Protein AF-A0AAJ0N5R3-F1 (afdb_monomer_lite)

pLDDT: mean 85.03, std 11.63, range [44.56, 95.94]

Radius of gyration: 15.21 Å; chains: 1; bounding box: 42×26×41 Å

Structure (mmCIF, N/CA/C/O backbone):
data_AF-A0AAJ0N5R3-F1
#
_entry.id   AF-A0AAJ0N5R3-F1
#
loop_
_atom_site.group_PDB
_atom_site.id
_atom_site.type_symbol
_atom_site.label_atom_id
_atom_site.label_alt_id
_atom_site.label_comp_id
_atom_site.label_asym_id
_atom_site.label_entity_id
_atom_site.label_seq_id
_atom_site.pdbx_PDB_ins_code
_atom_site.Cartn_x
_atom_site.Cartn_y
_atom_site.Cartn_z
_atom_site.occupancy
_atom_site.B_iso_or_equiv
_atom_site.auth_seq_id
_atom_site.auth_comp_id
_atom_site.auth_asym_id
_atom_site.auth_atom_id
_atom_site.pdbx_PDB_model_num
ATOM 1 N N . MET A 1 1 ? -2.144 5.876 -12.704 1.00 79.00 1 MET A N 1
ATOM 2 C CA . MET A 1 1 ? -1.038 6.068 -11.739 1.00 79.00 1 MET A CA 1
ATOM 3 C C . MET A 1 1 ? 0.286 6.213 -12.487 1.00 79.00 1 MET A C 1
ATOM 5 O O . MET A 1 1 ? 0.454 5.555 -13.507 1.00 79.00 1 MET A O 1
ATOM 9 N N . VAL A 1 2 ? 1.218 7.039 -11.994 1.00 89.69 2 VAL A N 1
ATOM 10 C CA . VAL A 1 2 ? 2.544 7.254 -12.620 1.00 89.69 2 VAL A CA 1
ATOM 11 C C . VAL A 1 2 ? 3.339 5.943 -12.750 1.00 89.69 2 VAL A C 1
ATOM 13 O O . VAL A 1 2 ? 3.956 5.701 -13.782 1.00 89.69 2 VAL A O 1
ATOM 16 N N . ALA A 1 3 ? 3.237 5.041 -11.765 1.00 90.94 3 ALA A N 1
ATOM 17 C CA . ALA A 1 3 ? 3.858 3.714 -11.814 1.00 90.94 3 ALA A CA 1
ATOM 18 C C . ALA A 1 3 ? 3.437 2.887 -13.045 1.00 90.94 3 ALA A C 1
ATOM 20 O O . ALA A 1 3 ? 4.287 2.316 -13.724 1.00 90.94 3 ALA A O 1
ATOM 21 N N . GLN A 1 4 ? 2.141 2.887 -13.387 1.00 91.94 4 GLN A N 1
ATOM 22 C CA . GLN A 1 4 ? 1.619 2.173 -14.559 1.00 91.94 4 GLN A CA 1
ATOM 23 C C . GLN A 1 4 ? 2.225 2.698 -15.862 1.00 91.94 4 GLN A C 1
ATOM 25 O O . GLN A 1 4 ? 2.555 1.910 -16.746 1.00 91.94 4 GLN A O 1
ATOM 30 N N . GLN A 1 5 ? 2.377 4.018 -15.979 1.00 94.12 5 GLN A N 1
ATOM 31 C CA . GLN A 1 5 ? 2.985 4.636 -17.151 1.00 94.12 5 GLN A CA 1
ATOM 32 C C . GLN A 1 5 ? 4.460 4.235 -17.275 1.00 94.12 5 GLN A C 1
ATOM 34 O O . GLN A 1 5 ? 4.880 3.771 -18.331 1.00 94.12 5 GLN A O 1
ATOM 39 N N . SER A 1 6 ? 5.226 4.332 -16.184 1.00 91.06 6 SER A N 1
ATOM 40 C CA . SER A 1 6 ? 6.630 3.909 -16.167 1.00 91.06 6 SER A CA 1
ATOM 41 C C . SER A 1 6 ? 6.802 2.430 -16.512 1.00 91.06 6 SER A C 1
ATOM 43 O O . SER A 1 6 ? 7.722 2.091 -17.250 1.00 91.06 6 SER A O 1
ATOM 45 N N . PHE A 1 7 ? 5.900 1.553 -16.057 1.00 92.44 7 PHE A N 1
ATOM 46 C CA . PHE A 1 7 ? 5.921 0.139 -16.436 1.00 92.44 7 PHE A CA 1
ATOM 47 C C . PHE A 1 7 ? 5.704 -0.067 -17.942 1.00 92.44 7 PHE A C 1
ATOM 49 O O . PHE A 1 7 ? 6.485 -0.769 -18.580 1.00 92.44 7 PHE A O 1
ATOM 56 N N . THR A 1 8 ? 4.686 0.577 -18.523 1.00 93.50 8 THR A N 1
ATOM 57 C CA . THR A 1 8 ? 4.393 0.497 -19.966 1.00 93.50 8 THR A CA 1
ATOM 58 C C . THR A 1 8 ? 5.547 1.028 -20.819 1.00 93.50 8 THR A C 1
ATOM 60 O O . THR A 1 8 ? 5.802 0.516 -21.904 1.00 93.50 8 THR 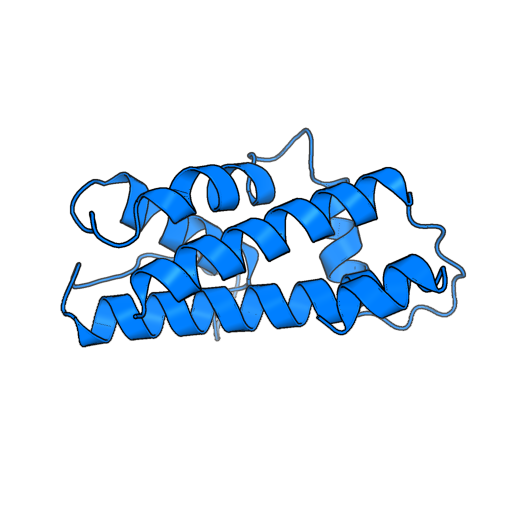A O 1
ATOM 63 N N . GLU A 1 9 ? 6.277 2.023 -20.316 1.00 93.56 9 GLU A N 1
ATOM 64 C CA . GLU A 1 9 ? 7.449 2.609 -20.974 1.00 93.56 9 GLU A CA 1
ATOM 65 C C . GLU A 1 9 ? 8.748 1.812 -20.716 1.00 93.56 9 GLU A C 1
ATOM 67 O O . GLU A 1 9 ? 9.831 2.251 -21.097 1.00 93.56 9 GLU A O 1
ATOM 72 N N . GLY A 1 10 ? 8.662 0.639 -20.072 1.00 89.31 10 GLY A N 1
ATOM 73 C CA . GLY A 1 10 ? 9.800 -0.244 -19.791 1.00 89.31 10 GLY A CA 1
ATOM 74 C C . GLY A 1 10 ? 10.709 0.231 -18.651 1.00 89.31 10 GLY A C 1
ATOM 75 O O . GLY A 1 10 ? 11.731 -0.394 -18.372 1.00 89.31 10 GLY A O 1
ATOM 76 N N . ARG A 1 11 ? 10.339 1.309 -17.949 1.00 90.06 11 ARG A N 1
ATOM 77 C CA . ARG A 1 11 ? 11.070 1.863 -16.802 1.00 90.06 11 ARG A CA 1
ATOM 78 C C . ARG A 1 11 ? 10.652 1.162 -15.510 1.00 90.06 11 ARG A C 1
ATOM 80 O O . ARG A 1 11 ? 9.941 1.711 -14.668 1.00 90.06 11 ARG A O 1
ATOM 87 N N . THR A 1 12 ? 11.087 -0.086 -15.357 1.00 90.06 12 THR A N 1
ATOM 88 C CA . THR A 1 12 ? 10.726 -0.956 -14.222 1.00 90.06 12 THR A CA 1
ATOM 89 C C . THR A 1 12 ? 11.209 -0.422 -12.872 1.00 90.06 12 THR A C 1
ATOM 91 O O . THR A 1 12 ? 10.462 -0.483 -11.898 1.00 90.06 12 THR A O 1
ATOM 94 N N . ARG A 1 13 ? 12.406 0.174 -12.812 1.00 89.12 13 ARG A N 1
ATOM 95 C CA . ARG A 1 13 ? 12.927 0.826 -11.597 1.00 89.12 13 ARG A CA 1
ATOM 96 C C . ARG A 1 13 ? 12.048 1.993 -11.153 1.00 89.12 13 ARG A C 1
ATOM 98 O O . ARG A 1 13 ? 11.635 2.039 -9.997 1.00 89.12 13 ARG A O 1
ATOM 105 N N . ASP A 1 14 ? 11.712 2.891 -12.078 1.00 90.06 14 ASP A N 1
ATOM 106 C CA . ASP A 1 14 ? 10.828 4.024 -11.793 1.00 90.06 14 ASP A CA 1
ATOM 107 C C . ASP A 1 14 ? 9.454 3.535 -11.341 1.00 90.06 14 ASP A C 1
ATOM 109 O O . ASP A 1 14 ? 8.904 4.057 -10.374 1.00 90.06 14 ASP A O 1
ATOM 113 N N . CYS A 1 15 ? 8.916 2.503 -12.004 1.00 92.31 15 CYS A N 1
ATOM 114 C CA . CYS A 1 15 ? 7.678 1.856 -11.581 1.00 92.31 15 CYS A CA 1
ATOM 115 C C . CYS A 1 15 ? 7.760 1.419 -10.111 1.00 92.31 15 CYS A C 1
ATOM 117 O O . CYS A 1 15 ? 6.918 1.833 -9.321 1.00 92.31 15 CYS A O 1
ATOM 119 N N . LEU A 1 16 ? 8.801 0.677 -9.716 1.00 91.00 16 LEU A N 1
ATOM 120 C CA . LEU A 1 16 ? 9.006 0.237 -8.330 1.00 91.00 16 LEU A CA 1
ATOM 121 C C . LEU A 1 16 ? 9.128 1.412 -7.348 1.00 91.00 16 LEU A C 1
ATOM 123 O O . LEU A 1 16 ? 8.519 1.385 -6.279 1.00 91.00 16 LEU A O 1
ATOM 127 N N . SER A 1 17 ? 9.855 2.466 -7.723 1.00 90.94 17 SER A N 1
ATOM 128 C CA . SER A 1 17 ? 9.958 3.705 -6.941 1.00 90.94 17 SER A CA 1
ATOM 129 C C . SER A 1 17 ? 8.591 4.351 -6.698 1.00 90.94 17 SER A C 1
ATOM 131 O O . SER A 1 17 ? 8.259 4.723 -5.571 1.00 90.94 17 SER A O 1
ATOM 133 N N . TYR A 1 18 ? 7.775 4.476 -7.748 1.00 93.50 18 TYR A N 1
ATOM 134 C CA . TYR A 1 18 ? 6.434 5.045 -7.644 1.00 93.50 18 TYR A CA 1
ATOM 135 C C . TYR A 1 18 ? 5.473 4.132 -6.878 1.00 93.50 18 TYR A C 1
ATOM 137 O O . TYR A 1 18 ? 4.675 4.641 -6.096 1.00 93.50 18 TYR A O 1
ATOM 145 N N . LEU A 1 19 ? 5.578 2.810 -7.041 1.00 93.06 19 LEU A N 1
ATOM 146 C CA . LEU A 1 19 ? 4.790 1.836 -6.284 1.00 93.06 19 LEU A CA 1
ATOM 147 C C . LEU A 1 19 ? 5.074 1.909 -4.792 1.00 93.06 19 LEU A C 1
ATOM 149 O O . LEU A 1 19 ? 4.139 1.889 -3.999 1.00 93.06 19 LEU A O 1
ATOM 153 N N . ARG A 1 20 ? 6.346 2.036 -4.396 1.00 92.88 20 ARG A N 1
ATOM 154 C CA . ARG A 1 20 ? 6.694 2.163 -2.979 1.00 92.88 20 ARG A CA 1
ATOM 155 C C . ARG A 1 20 ? 6.031 3.389 -2.361 1.00 92.88 20 ARG A C 1
ATOM 157 O O . ARG A 1 20 ? 5.440 3.274 -1.294 1.00 92.88 20 ARG A O 1
ATOM 164 N N . LYS A 1 21 ? 6.131 4.537 -3.036 1.00 93.19 21 LYS A N 1
ATOM 165 C CA . LYS A 1 21 ? 5.546 5.799 -2.563 1.00 93.19 21 LYS A CA 1
ATOM 166 C C . LYS A 1 21 ? 4.026 5.702 -2.460 1.00 93.19 21 LYS A C 1
ATOM 168 O O . LYS A 1 21 ? 3.477 6.069 -1.432 1.00 93.19 21 LYS A O 1
ATOM 173 N N . ALA A 1 22 ? 3.372 5.156 -3.487 1.00 94.31 22 ALA A N 1
ATOM 174 C CA . ALA A 1 22 ? 1.926 4.943 -3.475 1.00 94.31 22 ALA A CA 1
ATOM 175 C C . ALA A 1 22 ? 1.501 4.055 -2.297 1.00 94.31 22 ALA A C 1
ATOM 177 O O . ALA A 1 22 ? 0.641 4.445 -1.515 1.00 94.31 22 ALA A O 1
ATOM 178 N N . PHE A 1 23 ? 2.187 2.928 -2.096 1.00 94.81 23 PHE A N 1
ATOM 179 C CA . PHE A 1 23 ? 1.881 2.019 -0.998 1.00 94.81 23 PHE A CA 1
ATOM 180 C C . PHE A 1 23 ? 2.100 2.667 0.378 1.00 94.81 23 PHE A C 1
ATOM 182 O O . PHE A 1 23 ? 1.275 2.525 1.277 1.00 94.81 23 PHE A O 1
ATOM 189 N N . GLU A 1 24 ? 3.181 3.427 0.557 1.00 94.88 24 GLU A N 1
ATOM 190 C CA . GLU A 1 24 ? 3.426 4.187 1.787 1.00 94.88 24 GLU A CA 1
ATOM 191 C C . GLU A 1 24 ? 2.320 5.218 2.063 1.00 94.88 24 GLU A C 1
ATOM 193 O O . GLU A 1 24 ? 1.805 5.294 3.184 1.00 94.88 24 GLU A O 1
ATOM 198 N N . ASP A 1 25 ? 1.905 5.969 1.044 1.00 95.38 25 ASP A N 1
ATOM 199 C CA . ASP A 1 25 ? 0.822 6.944 1.150 1.00 95.38 25 ASP A CA 1
ATOM 200 C C . ASP A 1 25 ? -0.520 6.269 1.482 1.00 95.38 25 ASP A C 1
ATOM 202 O O . ASP A 1 25 ? -1.256 6.741 2.355 1.00 95.38 25 ASP A O 1
ATOM 206 N N . GLU A 1 26 ? -0.835 5.141 0.842 1.00 95.69 26 GLU A N 1
ATOM 207 C CA . GLU A 1 26 ? -2.046 4.349 1.080 1.00 95.69 26 GLU A CA 1
ATOM 208 C C . GLU A 1 26 ? -2.135 3.861 2.530 1.00 95.69 26 GLU A C 1
ATOM 210 O O . GLU A 1 26 ? -3.159 4.070 3.189 1.00 95.69 26 GLU A O 1
ATOM 215 N N . LEU A 1 27 ? -1.060 3.271 3.067 1.00 95.75 27 LEU A N 1
ATOM 216 C CA . LEU A 1 27 ? -1.035 2.773 4.446 1.00 95.75 27 LEU A CA 1
ATOM 217 C C . LEU A 1 27 ? -1.175 3.904 5.468 1.00 95.75 27 LEU A C 1
ATOM 219 O O . LEU A 1 27 ? -1.921 3.776 6.444 1.00 95.75 27 LEU A O 1
ATOM 223 N N . ASN A 1 28 ? -0.504 5.034 5.235 1.00 95.00 28 ASN A N 1
ATOM 224 C CA . ASN A 1 28 ? -0.621 6.209 6.096 1.00 95.00 28 ASN A CA 1
ATOM 225 C C . ASN A 1 28 ? -2.043 6.789 6.075 1.00 95.00 28 ASN A C 1
ATOM 227 O O . ASN A 1 28 ? -2.608 7.121 7.125 1.00 95.00 28 ASN A O 1
ATOM 231 N N . ARG A 1 29 ? -2.663 6.883 4.892 1.00 95.19 29 ARG A N 1
ATOM 232 C CA . ARG A 1 29 ? -4.053 7.340 4.739 1.00 95.19 29 ARG A CA 1
ATOM 233 C C . ARG A 1 29 ? -5.032 6.391 5.421 1.00 95.19 29 ARG A C 1
ATOM 235 O O . ARG A 1 29 ? -5.906 6.867 6.151 1.00 95.19 29 ARG A O 1
ATOM 242 N N . LEU A 1 30 ? -4.861 5.084 5.237 1.00 94.38 30 LEU A N 1
ATOM 243 C CA . LEU A 1 30 ? -5.671 4.053 5.881 1.00 94.38 30 LEU A CA 1
ATOM 244 C C . LEU A 1 30 ? -5.592 4.177 7.402 1.00 94.38 30 LEU A C 1
ATOM 246 O O . LEU A 1 30 ? -6.625 4.304 8.064 1.00 94.38 30 LEU A O 1
ATOM 250 N N . TRP A 1 31 ? -4.381 4.232 7.962 1.00 93.31 31 TRP A N 1
ATOM 251 C CA . TRP A 1 31 ? -4.198 4.366 9.405 1.00 93.31 31 TRP A CA 1
ATOM 252 C C . TRP A 1 31 ? -4.859 5.640 9.944 1.00 93.31 31 TRP A C 1
ATOM 254 O O . TRP A 1 31 ? -5.619 5.590 10.916 1.00 93.31 31 TRP A O 1
ATOM 26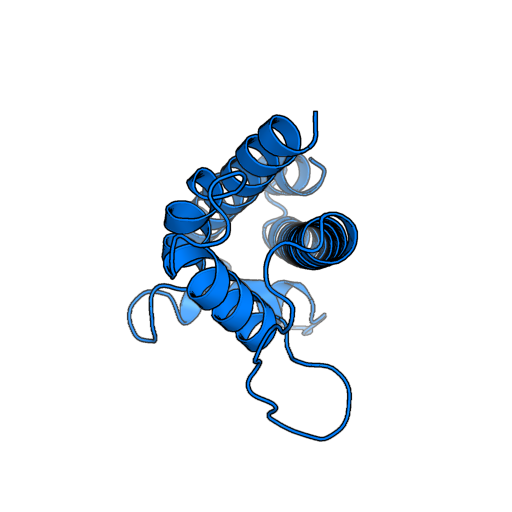4 N N . LYS A 1 32 ? -4.669 6.776 9.262 1.00 92.06 32 LYS A N 1
ATOM 265 C CA . LYS A 1 32 ? -5.311 8.046 9.622 1.00 92.06 32 LYS A CA 1
ATOM 266 C C . LYS A 1 32 ? -6.839 7.950 9.595 1.00 92.06 32 LYS A C 1
ATOM 268 O O . LYS A 1 32 ? -7.506 8.485 10.480 1.00 92.06 32 LYS A O 1
ATOM 273 N N . LYS A 1 33 ? -7.420 7.274 8.602 1.00 91.75 33 LYS A N 1
ATOM 274 C CA . LYS A 1 33 ? -8.874 7.087 8.476 1.00 91.75 33 LYS A CA 1
ATOM 275 C C . LYS A 1 33 ? -9.436 6.176 9.570 1.00 91.75 33 LYS A C 1
ATOM 277 O O . LYS A 1 33 ? -10.492 6.494 10.117 1.00 91.75 33 LYS A O 1
ATOM 282 N N . ILE A 1 34 ? -8.738 5.093 9.908 1.00 89.75 34 ILE A N 1
ATOM 283 C CA . ILE A 1 34 ? -9.066 4.201 11.032 1.00 89.75 34 ILE A CA 1
ATOM 284 C C . ILE A 1 34 ? -9.087 4.998 12.345 1.00 89.75 34 ILE A C 1
ATOM 286 O O . ILE A 1 34 ? -10.111 5.032 13.033 1.00 89.75 34 ILE A O 1
ATOM 290 N N . ALA A 1 35 ? -8.008 5.739 12.626 1.00 88.31 35 ALA A N 1
ATOM 291 C CA . ALA A 1 35 ? -7.882 6.562 13.827 1.00 88.31 35 ALA A CA 1
ATOM 292 C C . ALA A 1 35 ? -8.974 7.644 13.916 1.00 88.31 35 ALA A C 1
ATOM 294 O O . ALA A 1 35 ? -9.616 7.800 14.956 1.00 88.31 35 ALA A O 1
ATOM 295 N N . ASN A 1 36 ? -9.251 8.354 12.816 1.00 86.75 36 ASN A N 1
ATOM 296 C CA . ASN A 1 36 ? -10.272 9.407 12.771 1.00 86.75 36 ASN A CA 1
ATOM 297 C C . ASN A 1 36 ? -11.690 8.878 13.017 1.00 86.75 36 ASN A C 1
ATOM 299 O O . ASN A 1 36 ? -12.485 9.544 13.680 1.00 86.75 36 ASN A O 1
ATOM 303 N N . LYS A 1 37 ? -12.012 7.682 12.509 1.00 82.75 37 LYS A N 1
ATOM 304 C CA . LYS A 1 37 ? -13.302 7.022 12.764 1.00 82.75 37 LYS A CA 1
ATOM 305 C C . LYS A 1 37 ? -13.365 6.373 14.157 1.00 82.75 37 LYS A C 1
ATOM 307 O O . LYS A 1 37 ? -14.394 5.800 14.502 1.00 82.75 37 LYS A O 1
ATOM 312 N N . ARG A 1 38 ? -12.293 6.471 14.962 1.00 78.50 38 ARG A N 1
ATOM 313 C CA . ARG A 1 38 ? -12.132 5.809 16.271 1.00 78.50 38 ARG A CA 1
ATOM 314 C C . ARG A 1 38 ? -12.362 4.294 16.196 1.00 78.50 38 ARG A C 1
ATOM 316 O O . ARG A 1 38 ? -12.779 3.679 17.175 1.00 78.50 38 ARG A O 1
ATOM 323 N N . LEU A 1 39 ? -12.103 3.707 15.027 1.00 70.81 39 LEU A N 1
ATOM 324 C CA . LEU A 1 39 ? -12.190 2.272 14.798 1.00 70.81 39 LEU A CA 1
ATOM 325 C C . LEU A 1 39 ? -10.880 1.675 15.297 1.00 70.81 39 LEU A C 1
ATOM 327 O O . LEU A 1 39 ? -9.845 1.973 14.725 1.00 70.81 39 LEU A O 1
ATOM 331 N N . ALA A 1 40 ? -10.927 0.883 16.367 1.00 66.94 40 ALA A N 1
ATOM 332 C CA . ALA A 1 40 ? -9.760 0.338 17.063 1.00 66.94 40 ALA A CA 1
ATOM 333 C C . ALA A 1 40 ? -8.768 1.400 17.598 1.00 66.94 40 ALA A C 1
ATOM 335 O O . ALA A 1 40 ? -8.170 2.201 16.884 1.00 66.94 40 ALA A O 1
ATOM 336 N N . THR A 1 41 ? -8.575 1.415 18.915 1.00 66.25 41 THR A N 1
ATOM 337 C CA . THR A 1 41 ? -7.905 2.533 19.599 1.00 66.25 41 THR A CA 1
ATOM 338 C C . THR A 1 41 ? -6.384 2.535 19.473 1.00 66.25 41 THR A C 1
ATOM 340 O O . THR A 1 41 ? -5.775 3.576 19.715 1.00 66.25 41 THR A O 1
ATOM 343 N N . GLN A 1 42 ? -5.753 1.410 19.116 1.00 80.12 42 GLN A N 1
ATOM 344 C CA . GLN A 1 42 ? -4.295 1.297 19.047 1.00 80.12 42 GLN A CA 1
ATOM 345 C C . GLN A 1 42 ? -3.838 0.347 17.935 1.00 80.12 42 GLN A C 1
ATOM 347 O O . GLN A 1 42 ? -4.301 -0.790 17.838 1.00 80.12 42 GLN A O 1
ATOM 352 N N . LEU A 1 43 ? -2.877 0.813 17.136 1.00 87.88 43 LEU A N 1
ATOM 353 C CA . LEU A 1 43 ? -2.121 -0.005 16.194 1.00 87.88 43 LEU A CA 1
ATOM 354 C C . LEU A 1 43 ? -0.821 -0.455 16.873 1.00 87.88 43 LEU A C 1
ATOM 356 O O . LEU A 1 43 ? -0.037 0.380 17.320 1.00 87.88 43 LEU A O 1
ATOM 360 N N . SER A 1 44 ? -0.582 -1.764 16.946 1.00 88.25 44 SER A N 1
ATOM 361 C CA . SER A 1 44 ? 0.700 -2.312 17.400 1.00 88.25 44 SER A CA 1
ATOM 362 C C . SER A 1 44 ? 1.595 -2.595 16.197 1.00 88.25 44 SER A C 1
ATOM 364 O O . SER A 1 44 ? 1.206 -3.346 15.306 1.00 88.25 44 SER A O 1
ATOM 366 N N . VAL A 1 45 ? 2.798 -2.021 16.191 1.00 90.50 45 VAL A N 1
ATOM 367 C CA . VAL A 1 45 ? 3.810 -2.222 15.143 1.00 90.50 45 VAL A CA 1
ATOM 368 C C . VAL A 1 45 ? 5.130 -2.671 15.762 1.00 90.50 45 VAL A C 1
ATOM 370 O O . VAL A 1 45 ? 5.495 -2.240 16.857 1.00 90.50 45 VAL A O 1
ATOM 373 N N . GLY A 1 46 ? 5.844 -3.558 15.070 1.00 86.62 46 GLY A N 1
ATOM 374 C CA . GLY A 1 46 ? 7.207 -3.928 15.445 1.00 86.62 46 GLY A CA 1
ATOM 375 C C . GLY A 1 46 ? 8.186 -2.808 15.095 1.00 86.62 46 GLY A C 1
ATOM 376 O O . GLY A 1 46 ? 8.119 -2.253 14.006 1.00 86.62 46 GLY A O 1
ATOM 377 N N . MET A 1 47 ? 9.112 -2.493 15.999 1.00 91.06 47 MET A N 1
ATOM 378 C CA . MET A 1 47 ? 10.157 -1.492 15.771 1.00 91.06 47 MET A CA 1
ATOM 379 C C . MET A 1 47 ? 11.514 -2.185 15.655 1.00 91.06 47 MET A C 1
ATOM 381 O O . MET A 1 47 ? 11.871 -2.991 16.514 1.00 91.06 47 MET A O 1
ATOM 385 N N . ARG A 1 48 ? 12.280 -1.876 14.603 1.00 82.94 48 ARG A N 1
ATOM 386 C CA . ARG A 1 48 ? 13.650 -2.402 14.407 1.00 82.94 48 ARG A CA 1
ATOM 387 C C . ARG A 1 48 ? 14.742 -1.472 14.939 1.00 82.94 4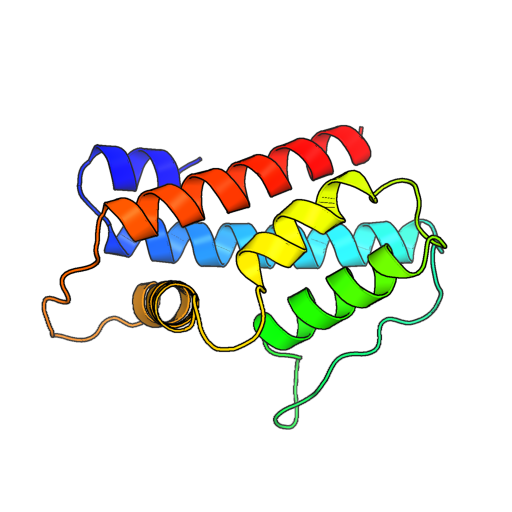8 ARG A C 1
ATOM 389 O O . ARG A 1 48 ? 15.903 -1.859 15.004 1.00 82.94 48 ARG A O 1
ATOM 396 N N . GLY A 1 49 ? 14.360 -0.261 15.324 1.00 86.69 49 GLY A N 1
ATOM 397 C CA . GLY A 1 49 ? 15.216 0.775 15.881 1.00 86.69 49 GLY A CA 1
ATOM 398 C C . GLY A 1 49 ? 14.366 1.939 16.399 1.00 86.69 49 GLY A C 1
ATOM 399 O O . GLY A 1 49 ? 13.142 1.908 16.256 1.00 86.69 49 GLY A O 1
ATOM 400 N N . PRO A 1 50 ? 14.987 2.947 17.028 1.00 89.75 50 PRO A N 1
ATOM 401 C CA . PRO A 1 50 ? 14.292 4.167 17.426 1.00 89.75 50 PRO A CA 1
ATOM 402 C C . PRO A 1 50 ? 13.821 4.960 16.196 1.00 89.75 50 PRO A C 1
ATOM 404 O O . PRO A 1 50 ? 14.506 4.972 15.175 1.00 89.75 50 PRO A O 1
ATOM 407 N N . GLY A 1 51 ? 12.688 5.656 16.317 1.00 89.19 51 GLY A N 1
ATOM 408 C CA . GLY A 1 51 ? 12.096 6.462 15.243 1.00 89.19 51 GLY A CA 1
ATOM 409 C C . GLY A 1 51 ? 10.717 5.956 14.828 1.00 89.19 51 GLY A C 1
ATOM 410 O O . GLY A 1 51 ? 9.975 5.450 15.670 1.00 89.19 51 GLY A O 1
ATOM 411 N N . ASP A 1 52 ? 10.401 6.101 13.543 1.00 87.88 52 ASP A N 1
ATOM 412 C CA . ASP A 1 52 ? 9.144 5.655 12.936 1.00 87.88 52 ASP A CA 1
ATOM 413 C C . ASP A 1 52 ? 9.225 4.188 12.468 1.00 87.88 52 ASP A C 1
ATOM 415 O O . ASP A 1 52 ? 10.317 3.694 12.160 1.00 87.88 52 ASP A O 1
ATOM 419 N N . PRO A 1 53 ? 8.098 3.447 12.445 1.00 90.06 53 PRO A N 1
ATOM 420 C CA . PRO A 1 53 ? 8.084 2.068 11.968 1.00 90.06 53 PRO A CA 1
ATOM 421 C C . PRO A 1 53 ? 8.456 1.994 10.486 1.00 90.06 53 PRO A C 1
ATOM 423 O O . PRO A 1 53 ? 8.055 2.835 9.685 1.00 90.06 53 PRO A O 1
ATOM 426 N N . ASP A 1 54 ? 9.170 0.935 10.099 1.00 89.56 54 ASP A N 1
ATOM 427 C CA . ASP A 1 54 ? 9.390 0.666 8.679 1.00 89.56 54 ASP A CA 1
ATOM 428 C C . ASP A 1 54 ? 8.086 0.246 7.975 1.00 89.56 54 ASP A C 1
ATOM 430 O O . ASP A 1 54 ? 7.131 -0.234 8.595 1.00 89.56 54 ASP A O 1
ATOM 434 N N . LEU A 1 55 ? 8.063 0.405 6.649 1.00 91.00 55 LEU A N 1
ATOM 435 C CA . LEU A 1 55 ? 6.885 0.139 5.819 1.00 91.00 55 LEU A CA 1
ATOM 436 C C . LEU A 1 55 ? 6.338 -1.290 5.994 1.00 91.00 55 LEU A C 1
ATOM 438 O O . LEU A 1 55 ? 5.127 -1.492 6.018 1.00 91.00 55 LEU A O 1
ATOM 442 N N . MET A 1 56 ? 7.221 -2.280 6.166 1.00 90.06 56 MET A N 1
ATOM 443 C CA . MET A 1 56 ? 6.830 -3.681 6.379 1.00 90.06 56 MET A CA 1
ATOM 444 C C . MET A 1 56 ? 6.103 -3.842 7.715 1.00 90.06 56 MET A C 1
ATOM 446 O O . MET A 1 56 ? 5.091 -4.538 7.809 1.00 90.06 56 MET A O 1
ATOM 450 N N . SER A 1 57 ? 6.620 -3.200 8.757 1.00 90.88 57 SER A N 1
ATOM 451 C CA . SER A 1 57 ? 6.071 -3.260 10.107 1.00 90.88 57 SER A CA 1
ATOM 452 C C . SER A 1 57 ? 4.727 -2.541 10.191 1.00 90.88 57 SER A C 1
ATOM 454 O O . SER A 1 57 ? 3.803 -3.065 10.816 1.00 90.88 57 SER A O 1
ATOM 456 N N . LEU A 1 58 ? 4.582 -1.403 9.502 1.00 93.69 58 LEU A N 1
ATOM 457 C CA . LEU A 1 58 ? 3.306 -0.702 9.360 1.00 93.69 58 LEU A CA 1
ATOM 458 C C . LEU A 1 58 ? 2.271 -1.555 8.610 1.00 93.69 58 LEU A C 1
ATOM 460 O O . LEU A 1 58 ? 1.172 -1.768 9.123 1.00 93.69 58 LEU A O 1
ATOM 464 N N . ALA A 1 59 ? 2.634 -2.100 7.445 1.00 92.75 59 ALA A N 1
ATOM 465 C CA . ALA A 1 59 ? 1.764 -2.969 6.652 1.00 92.75 59 ALA A CA 1
ATOM 466 C C . ALA A 1 59 ? 1.311 -4.201 7.453 1.00 92.75 59 ALA A C 1
ATOM 468 O O . ALA A 1 59 ? 0.123 -4.520 7.496 1.00 92.75 59 ALA A O 1
ATOM 469 N N . THR A 1 60 ? 2.245 -4.851 8.158 1.00 91.31 60 THR A N 1
ATOM 470 C CA . THR A 1 60 ? 1.962 -6.012 9.017 1.00 91.31 60 THR A CA 1
ATOM 471 C C . THR A 1 60 ? 0.993 -5.654 10.139 1.00 91.31 60 THR A C 1
ATOM 473 O O . THR A 1 60 ? 0.033 -6.388 10.378 1.00 91.31 60 THR A O 1
ATOM 476 N N . GLY A 1 61 ? 1.222 -4.528 10.821 1.00 92.12 61 GLY A N 1
ATOM 477 C CA . GLY A 1 61 ? 0.340 -4.062 11.887 1.00 92.12 61 GLY A CA 1
ATOM 478 C C . GLY A 1 61 ? -1.074 -3.792 11.377 1.00 92.12 61 GLY A C 1
ATOM 479 O O . GLY A 1 61 ? -2.043 -4.228 11.996 1.00 92.12 61 GLY A O 1
ATOM 480 N N . LEU A 1 62 ? -1.204 -3.110 10.233 1.00 93.31 62 LEU A N 1
ATOM 481 C CA . LEU A 1 62 ? -2.503 -2.788 9.635 1.00 93.31 62 LEU A CA 1
ATOM 482 C C . LEU A 1 62 ? -3.246 -4.045 9.186 1.00 93.31 62 LEU A C 1
ATOM 484 O O . LEU A 1 62 ? -4.422 -4.199 9.505 1.00 93.31 62 LEU A O 1
ATOM 488 N N . HIS A 1 63 ? -2.559 -4.985 8.538 1.00 92.50 63 HIS A N 1
ATOM 489 C CA . HIS A 1 63 ? -3.144 -6.275 8.182 1.00 92.50 63 HIS A CA 1
ATOM 490 C C . HIS A 1 63 ? -3.670 -7.021 9.418 1.00 92.50 63 HIS A C 1
ATOM 492 O O . HIS A 1 63 ? -4.811 -7.486 9.429 1.00 92.50 63 HIS A O 1
ATOM 498 N N . GLN A 1 64 ? -2.873 -7.094 10.490 1.00 90.69 64 GLN A N 1
ATOM 499 C CA . GLN A 1 64 ? -3.292 -7.731 11.742 1.00 90.69 64 GLN A CA 1
ATOM 500 C C . GLN A 1 64 ? -4.479 -7.021 12.392 1.00 90.69 64 GLN A C 1
ATOM 502 O O . GLN A 1 64 ? -5.348 -7.690 12.946 1.00 90.69 64 GLN A O 1
ATOM 507 N N . LEU A 1 65 ? -4.515 -5.688 12.348 1.00 90.44 65 LEU A N 1
ATOM 508 C CA . LEU A 1 65 ? -5.612 -4.896 12.893 1.00 90.44 65 LEU A CA 1
ATOM 509 C C . LEU A 1 65 ? -6.922 -5.189 12.158 1.00 90.44 65 LEU A C 1
ATOM 511 O O . LEU A 1 65 ? -7.929 -5.489 12.794 1.00 90.44 65 LEU A O 1
ATOM 515 N N . LEU A 1 66 ? -6.895 -5.136 10.825 1.00 90.69 66 LEU A N 1
ATOM 516 C CA . LEU A 1 66 ? -8.072 -5.370 9.991 1.00 90.69 66 LEU A CA 1
ATOM 517 C C . LEU A 1 66 ? -8.568 -6.821 10.086 1.00 90.69 66 LEU A C 1
ATOM 519 O O . LEU A 1 66 ? -9.772 -7.057 10.139 1.00 90.69 66 LEU A O 1
ATOM 523 N N . SER A 1 67 ? -7.651 -7.782 10.231 1.00 88.50 67 SER A N 1
ATOM 524 C CA . SER A 1 67 ? -7.981 -9.207 10.381 1.00 88.50 67 SER A CA 1
ATOM 525 C C . SER A 1 67 ? -8.730 -9.548 11.677 1.00 88.50 67 SER A C 1
ATOM 527 O O . SER A 1 67 ? -9.288 -10.636 11.793 1.00 88.50 67 SER A O 1
ATOM 529 N N . ARG A 1 68 ? -8.752 -8.655 12.679 1.00 82.50 68 ARG A N 1
ATOM 530 C CA . ARG A 1 68 ? -9.453 -8.887 13.958 1.00 82.50 68 ARG A CA 1
ATOM 531 C C . ARG A 1 68 ? -10.973 -8.703 13.868 1.00 82.50 68 ARG A C 1
ATOM 533 O O . ARG A 1 68 ? -11.649 -8.885 14.870 1.00 82.50 68 ARG A O 1
ATOM 540 N N . ASN A 1 69 ? -11.521 -8.389 12.690 1.00 66.94 69 ASN A N 1
ATOM 541 C CA . ASN A 1 69 ? -12.950 -8.154 12.423 1.00 66.94 69 ASN A CA 1
ATOM 542 C C . ASN A 1 69 ? -13.587 -6.948 13.144 1.00 66.94 69 ASN A C 1
ATOM 544 O O . ASN A 1 69 ? -14.764 -6.676 12.924 1.00 66.94 69 ASN A O 1
ATOM 548 N N . ASP A 1 70 ? -12.828 -6.174 13.923 1.00 71.31 70 ASP A N 1
ATOM 549 C CA . ASP A 1 70 ? -13.332 -4.966 14.596 1.00 71.31 70 ASP A CA 1
ATOM 550 C C . ASP A 1 70 ? -13.474 -3.759 13.645 1.00 71.31 70 ASP A C 1
ATOM 552 O O . ASP A 1 70 ? -14.161 -2.784 13.949 1.00 71.31 70 ASP A O 1
ATOM 556 N N . VAL A 1 71 ? -12.823 -3.811 12.477 1.00 78.19 71 VAL A N 1
ATOM 557 C CA . VAL A 1 71 ? -12.786 -2.729 11.481 1.00 78.19 71 VAL A CA 1
ATOM 558 C C . VAL A 1 71 ? -13.351 -3.235 10.153 1.00 78.19 71 VAL A C 1
ATOM 560 O O . VAL A 1 71 ? -12.635 -3.449 9.178 1.00 78.19 71 VAL A O 1
ATOM 563 N N . THR A 1 72 ? -14.664 -3.452 10.113 1.00 84.38 72 THR A N 1
ATOM 564 C CA . THR A 1 72 ? -15.324 -4.107 8.970 1.00 84.38 72 THR A CA 1
ATOM 565 C C . THR A 1 72 ? -15.331 -3.275 7.689 1.00 84.38 72 THR A C 1
ATOM 567 O O . THR A 1 72 ? -15.306 -3.833 6.599 1.00 84.38 72 THR A O 1
ATOM 570 N N . VAL A 1 73 ? -15.305 -1.945 7.806 1.00 88.62 73 VAL A N 1
ATOM 571 C CA . VAL A 1 73 ? -15.368 -1.016 6.662 1.00 88.62 73 VAL A CA 1
ATOM 572 C C . VAL A 1 73 ? -14.157 -1.100 5.722 1.00 88.62 73 VAL A C 1
ATOM 574 O O . VAL A 1 73 ? -14.249 -0.648 4.590 1.00 88.62 73 VAL A O 1
ATOM 577 N N . TYR A 1 74 ? -13.035 -1.675 6.170 1.00 91.50 74 TYR A N 1
ATOM 578 C CA . TYR A 1 74 ? -11.820 -1.842 5.358 1.00 91.50 74 TYR A CA 1
ATOM 579 C C . TYR A 1 74 ? -11.431 -3.321 5.177 1.00 91.50 74 TYR A C 1
ATOM 581 O O . TYR A 1 74 ? -10.280 -3.617 4.870 1.00 91.50 74 TYR A O 1
ATOM 589 N N . GLN A 1 75 ? -12.361 -4.262 5.383 1.00 91.19 75 GLN A N 1
ATOM 590 C CA . GLN A 1 75 ? -12.099 -5.706 5.254 1.00 91.19 75 GLN A CA 1
ATOM 591 C C . GLN A 1 75 ? -11.601 -6.103 3.864 1.00 91.19 75 GLN A C 1
ATOM 593 O O . GLN A 1 75 ? -10.715 -6.947 3.752 1.00 91.19 75 GLN A O 1
ATOM 598 N N . ASP A 1 76 ? -12.099 -5.448 2.815 1.00 93.50 76 ASP A N 1
ATOM 599 C CA . ASP A 1 76 ? -11.707 -5.747 1.435 1.00 93.50 76 ASP A CA 1
ATOM 600 C C . ASP A 1 76 ? -10.217 -5.460 1.168 1.00 93.50 76 ASP A C 1
ATOM 602 O O . ASP A 1 76 ? -9.635 -6.017 0.242 1.00 93.50 76 ASP A O 1
ATOM 606 N N . ALA A 1 77 ? -9.552 -4.668 2.020 1.00 93.44 77 ALA A N 1
ATOM 607 C CA . ALA A 1 77 ? -8.110 -4.437 1.946 1.00 93.44 77 ALA A CA 1
ATOM 608 C C . ALA A 1 77 ? -7.268 -5.608 2.493 1.00 93.44 77 ALA A C 1
ATOM 610 O O . ALA A 1 77 ? -6.094 -5.734 2.143 1.00 93.44 77 ALA A O 1
ATOM 611 N N . VAL A 1 78 ? -7.835 -6.471 3.347 1.00 92.56 78 VAL A N 1
ATOM 612 C CA . VAL A 1 78 ? -7.122 -7.589 3.994 1.00 92.56 78 VAL A CA 1
ATOM 613 C C . VAL A 1 78 ? -6.458 -8.537 2.987 1.00 92.56 78 VAL A C 1
ATOM 615 O O . VAL A 1 78 ? -5.253 -8.752 3.133 1.00 92.56 78 VAL A O 1
ATOM 618 N N . PRO A 1 79 ? -7.152 -9.092 1.969 1.00 91.69 79 PRO A N 1
ATOM 619 C CA . PRO A 1 79 ? -6.520 -10.011 1.021 1.00 91.69 79 PRO A CA 1
ATOM 620 C C . PRO A 1 79 ? -5.370 -9.364 0.240 1.00 91.69 79 PRO A C 1
ATOM 622 O O . PRO A 1 79 ? -4.346 -10.009 0.037 1.00 91.69 79 PRO A O 1
ATOM 625 N N . HIS A 1 80 ? -5.487 -8.085 -0.125 1.00 92.00 80 HIS A N 1
ATOM 626 C CA . HIS A 1 80 ? -4.437 -7.364 -0.851 1.00 92.00 80 HIS A CA 1
ATOM 627 C C . HIS A 1 80 ? -3.218 -7.079 0.030 1.00 92.00 80 HIS A C 1
ATOM 629 O O . HIS A 1 80 ? -2.079 -7.269 -0.392 1.00 92.00 80 HIS A O 1
ATOM 635 N N . LEU A 1 81 ? -3.431 -6.694 1.293 1.00 90.94 81 LEU A N 1
ATOM 636 C CA . LEU A 1 81 ? -2.333 -6.573 2.251 1.00 90.94 81 LEU A CA 1
ATOM 637 C C . LEU A 1 81 ? -1.667 -7.929 2.503 1.00 90.94 81 LEU A C 1
ATOM 639 O O . LEU A 1 81 ? -0.443 -7.999 2.566 1.00 90.94 81 LEU A O 1
ATOM 643 N N . ALA A 1 82 ? -2.443 -9.009 2.613 1.00 89.19 82 ALA A N 1
ATOM 644 C CA . ALA A 1 82 ? -1.910 -10.358 2.772 1.00 89.19 82 ALA A CA 1
ATOM 645 C C . ALA A 1 82 ? -1.064 -10.788 1.563 1.00 89.19 82 ALA A C 1
ATOM 647 O O . ALA A 1 82 ? -0.014 -11.406 1.743 1.00 89.19 82 ALA A O 1
ATOM 648 N N . GLU A 1 83 ? -1.485 -10.451 0.345 1.00 87.12 83 GLU A N 1
ATOM 649 C CA . GLU A 1 83 ? -0.751 -10.734 -0.892 1.00 87.12 83 GLU A CA 1
ATOM 650 C C . GLU A 1 83 ? 0.608 -10.018 -0.915 1.00 87.12 83 GLU A C 1
ATOM 652 O O . GLU A 1 83 ? 1.637 -10.672 -1.084 1.00 87.12 83 GLU A O 1
ATOM 657 N N . ILE A 1 84 ? 0.642 -8.717 -0.600 1.00 84.00 84 ILE A N 1
ATOM 658 C CA . ILE A 1 84 ? 1.893 -7.940 -0.501 1.00 84.00 84 ILE A CA 1
ATOM 659 C C . ILE A 1 84 ? 2.796 -8.471 0.623 1.00 84.00 84 ILE A C 1
ATOM 661 O O . ILE A 1 84 ? 4.021 -8.508 0.487 1.00 84.00 84 ILE A O 1
ATOM 665 N N . LEU A 1 85 ? 2.205 -8.871 1.754 1.00 81.94 85 LEU A N 1
ATOM 666 C CA . LEU A 1 85 ? 2.944 -9.277 2.950 1.00 81.94 85 LEU A CA 1
ATOM 667 C C . LEU A 1 85 ? 3.458 -10.715 2.912 1.00 81.94 85 LEU A C 1
ATOM 669 O O . LEU A 1 85 ? 4.449 -10.979 3.591 1.00 81.94 85 LEU A O 1
ATOM 673 N N . SER A 1 86 ? 2.768 -11.620 2.201 1.00 67.50 86 SER A N 1
ATOM 674 C CA . SER A 1 86 ? 2.803 -13.097 2.274 1.00 67.50 86 SER A CA 1
ATOM 675 C C . SER A 1 86 ? 4.109 -13.723 2.792 1.00 67.50 86 SER A C 1
ATOM 677 O O . SER A 1 86 ? 4.918 -14.324 2.080 1.00 67.50 86 SER A O 1
ATOM 679 N N . HIS A 1 87 ? 4.246 -13.566 4.109 1.00 53.03 87 HIS A N 1
ATOM 680 C CA . HIS A 1 87 ? 5.219 -14.051 5.072 1.00 53.03 87 HIS A CA 1
ATOM 681 C C . HIS A 1 87 ? 6.411 -14.846 4.504 1.00 53.03 87 HIS A C 1
ATOM 683 O O . HIS A 1 87 ? 6.425 -16.072 4.439 1.00 53.03 87 HIS A O 1
ATOM 689 N N . GLY A 1 88 ? 7.494 -14.124 4.208 1.00 44.56 88 GLY A N 1
ATOM 690 C CA . GLY A 1 88 ? 8.857 -14.558 4.540 1.00 44.56 88 GLY A CA 1
ATOM 691 C C . GLY A 1 88 ? 9.573 -15.567 3.633 1.00 44.56 88 GLY A C 1
ATOM 692 O O . GLY A 1 88 ? 10.769 -15.769 3.851 1.00 44.56 88 GLY A O 1
ATOM 693 N N . GLN A 1 89 ? 8.933 -16.167 2.624 1.00 50.50 89 GLN A N 1
ATOM 694 C CA . GLN A 1 89 ? 9.614 -17.135 1.737 1.00 50.50 89 GLN A CA 1
ATOM 695 C C . GLN A 1 89 ? 9.370 -16.900 0.237 1.00 50.50 89 GLN A C 1
ATOM 697 O O . GLN A 1 89 ? 10.337 -16.910 -0.519 1.00 50.50 89 GLN A O 1
ATOM 702 N N . LYS A 1 90 ? 8.130 -16.643 -0.210 1.00 49.28 90 LYS A N 1
ATOM 703 C CA . LYS A 1 90 ? 7.830 -16.483 -1.649 1.00 49.28 90 LYS A CA 1
ATOM 704 C C . LYS A 1 90 ? 8.130 -15.091 -2.201 1.00 49.28 90 LYS A C 1
ATOM 706 O O . LYS A 1 90 ? 8.583 -15.019 -3.333 1.00 49.28 90 LYS A O 1
ATOM 711 N N . HIS A 1 91 ? 7.973 -14.038 -1.387 1.00 57.91 91 HIS A N 1
ATOM 712 C CA . HIS A 1 91 ? 8.041 -12.656 -1.877 1.00 57.91 91 HIS A CA 1
ATOM 713 C C . HIS A 1 91 ? 9.165 -11.778 -1.296 1.00 57.91 91 HIS A C 1
ATOM 715 O O . HIS A 1 91 ? 9.089 -10.548 -1.267 1.00 57.91 91 HIS A O 1
ATOM 721 N N . LYS A 1 92 ? 10.261 -12.398 -0.823 1.00 66.38 92 LYS A N 1
ATOM 722 C CA . LYS A 1 92 ? 11.476 -11.637 -0.464 1.00 66.38 92 LYS A CA 1
ATOM 723 C C . LYS A 1 92 ? 11.976 -10.813 -1.651 1.00 66.38 92 LYS A C 1
ATOM 725 O O . LYS A 1 92 ? 12.521 -9.740 -1.436 1.00 66.38 92 LYS A O 1
ATOM 730 N N . ILE A 1 93 ? 11.808 -11.316 -2.872 1.00 70.94 93 ILE A N 1
ATOM 731 C CA . ILE A 1 93 ? 12.285 -10.672 -4.095 1.00 70.94 93 ILE A CA 1
ATOM 732 C C . ILE A 1 93 ? 11.474 -9.407 -4.380 1.00 70.94 93 ILE A C 1
ATOM 734 O O . ILE A 1 93 ? 12.062 -8.369 -4.621 1.00 70.94 93 ILE A O 1
ATOM 738 N N . GLU A 1 94 ? 10.157 -9.453 -4.247 1.00 74.25 94 GLU A N 1
ATOM 739 C CA . GLU A 1 94 ? 9.199 -8.369 -4.457 1.00 74.25 94 GLU A CA 1
ATOM 740 C C . GLU A 1 94 ? 9.466 -7.250 -3.463 1.00 74.25 94 GLU A C 1
ATOM 742 O O . GLU A 1 94 ? 9.651 -6.099 -3.849 1.00 74.25 94 GLU A O 1
ATOM 747 N N . TRP A 1 95 ? 9.570 -7.594 -2.175 1.00 78.75 95 TRP A N 1
ATOM 748 C CA . TRP A 1 95 ? 9.873 -6.605 -1.148 1.00 78.75 95 TRP A CA 1
ATOM 749 C C . TRP A 1 95 ? 11.268 -6.008 -1.338 1.00 78.75 95 TRP A C 1
ATOM 751 O O . TRP A 1 95 ? 11.459 -4.799 -1.204 1.00 78.75 95 TRP A O 1
ATOM 761 N N . ASN A 1 96 ? 12.254 -6.836 -1.689 1.00 79.06 96 ASN A N 1
ATOM 762 C CA . ASN A 1 96 ? 13.592 -6.354 -2.012 1.00 79.06 96 ASN A CA 1
ATOM 763 C C . ASN A 1 96 ? 13.572 -5.445 -3.242 1.00 79.06 96 ASN A C 1
ATOM 765 O O . ASN A 1 96 ? 14.201 -4.400 -3.194 1.00 79.06 96 ASN A O 1
ATOM 769 N N . ASN A 1 97 ? 12.820 -5.776 -4.290 1.00 80.50 97 ASN A N 1
ATOM 770 C CA . ASN A 1 97 ? 12.669 -4.959 -5.490 1.00 80.50 97 ASN A CA 1
ATOM 771 C C . ASN A 1 97 ? 11.985 -3.629 -5.160 1.00 80.50 97 ASN A C 1
ATOM 773 O O . ASN A 1 97 ? 12.446 -2.587 -5.614 1.00 80.50 97 ASN A O 1
ATOM 777 N N . LEU A 1 98 ? 10.956 -3.631 -4.305 1.00 81.00 98 LEU A N 1
ATOM 778 C CA . LEU A 1 98 ? 10.293 -2.410 -3.836 1.00 81.00 98 LEU A CA 1
ATOM 779 C C . LEU A 1 98 ? 11.251 -1.493 -3.062 1.00 81.00 98 LEU A C 1
ATOM 781 O O . LEU A 1 98 ? 11.192 -0.275 -3.201 1.00 81.00 98 LEU A O 1
ATOM 785 N N . ASN A 1 99 ? 12.128 -2.068 -2.232 1.00 80.94 99 ASN A N 1
ATOM 786 C CA . ASN A 1 99 ? 13.153 -1.310 -1.506 1.00 80.94 99 ASN A CA 1
ATOM 787 C C . ASN A 1 99 ? 14.265 -0.819 -2.450 1.00 80.94 99 ASN A C 1
ATOM 789 O O . ASN A 1 99 ? 14.628 0.354 -2.431 1.00 80.94 99 ASN A O 1
ATOM 793 N N . LYS A 1 100 ? 14.795 -1.691 -3.310 1.00 78.38 100 LYS A N 1
ATOM 794 C CA . LYS A 1 100 ? 15.886 -1.376 -4.245 1.00 78.38 100 LYS A CA 1
ATOM 795 C C . LYS A 1 100 ? 15.477 -0.394 -5.330 1.00 78.38 100 LYS A C 1
ATOM 797 O O . LYS A 1 100 ? 16.282 0.440 -5.718 1.00 78.38 1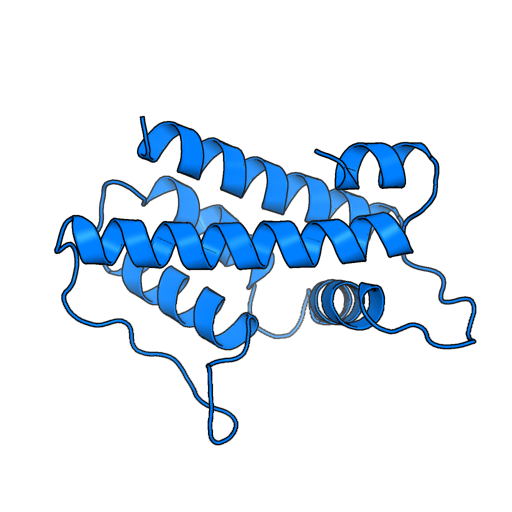00 LYS A O 1
ATOM 802 N N . GLY A 1 101 ? 14.210 -0.411 -5.742 1.00 65.06 101 GLY A N 1
ATOM 803 C CA . GLY A 1 101 ? 13.635 0.582 -6.642 1.00 65.06 101 GLY A CA 1
ATOM 804 C C . GLY A 1 101 ? 13.789 2.023 -6.146 1.00 65.06 101 GLY A C 1
ATOM 805 O O . GLY A 1 101 ? 13.661 2.935 -6.954 1.00 65.06 101 GLY A O 1
ATOM 806 N N . THR A 1 102 ? 14.095 2.236 -4.857 1.00 69.38 102 THR A N 1
ATOM 807 C CA . THR A 1 102 ? 14.372 3.560 -4.271 1.00 69.38 102 THR A CA 1
ATOM 808 C C . THR A 1 102 ? 15.840 3.898 -4.046 1.00 69.38 102 THR A C 1
ATOM 810 O O . THR A 1 102 ? 16.137 5.015 -3.625 1.00 69.38 102 THR A O 1
ATOM 813 N N . HIS A 1 103 ? 16.760 2.981 -4.337 1.00 69.12 103 HIS A N 1
ATOM 814 C CA . HIS A 1 103 ? 18.191 3.242 -4.253 1.00 69.12 103 HIS A CA 1
ATOM 815 C C . HIS A 1 103 ? 18.768 3.449 -5.656 1.00 69.12 103 HIS A C 1
ATOM 817 O O . HIS A 1 103 ? 18.637 2.599 -6.536 1.00 69.12 103 HIS A O 1
ATOM 823 N N . GLU A 1 104 ? 19.425 4.589 -5.862 1.00 55.47 104 GLU A N 1
ATOM 824 C CA . GLU A 1 104 ? 20.270 4.830 -7.032 1.00 55.47 104 GLU A CA 1
ATOM 825 C C . GLU A 1 104 ? 21.582 4.056 -6.852 1.00 55.47 104 GLU A C 1
ATOM 827 O O . GLU A 1 104 ? 22.611 4.613 -6.487 1.00 55.47 104 GLU A O 1
ATOM 832 N N . GLU A 1 105 ? 21.549 2.735 -7.023 1.00 57.03 105 GLU A N 1
ATOM 833 C CA . GLU A 1 105 ? 22.790 1.987 -7.200 1.00 57.03 105 GLU A CA 1
ATOM 834 C C . GLU A 1 105 ? 23.265 2.143 -8.653 1.00 57.03 105 GLU A C 1
ATOM 836 O O . GLU A 1 105 ? 22.489 1.958 -9.595 1.00 57.03 105 GLU A O 1
ATOM 841 N N . ASP A 1 106 ? 24.563 2.410 -8.837 1.00 52.88 106 ASP A N 1
ATOM 842 C CA . ASP A 1 106 ? 25.244 2.498 -10.144 1.00 52.88 106 ASP A CA 1
ATOM 843 C C . ASP A 1 106 ? 25.174 1.190 -10.965 1.00 52.88 106 ASP A C 1
ATOM 845 O O . ASP A 1 106 ? 25.624 1.125 -12.111 1.00 52.88 106 ASP A O 1
ATOM 849 N N . ARG A 1 107 ? 24.616 0.112 -10.397 1.00 59.09 107 ARG A N 1
ATOM 850 C CA . ARG A 1 107 ? 24.350 -1.131 -11.121 1.00 59.09 107 ARG A CA 1
ATOM 851 C C . ARG A 1 107 ? 23.062 -1.024 -11.928 1.00 59.09 107 ARG A C 1
ATOM 853 O O . ARG A 1 107 ? 21.995 -0.686 -11.412 1.00 59.09 107 ARG A O 1
ATOM 860 N N . VAL A 1 108 ? 23.150 -1.430 -13.193 1.00 61.56 108 VAL A N 1
ATOM 861 C CA . VAL A 1 108 ? 21.986 -1.837 -13.984 1.00 61.56 108 VAL A CA 1
ATOM 862 C C . VAL A 1 108 ? 21.447 -3.107 -13.336 1.00 61.56 108 VAL A C 1
ATOM 864 O O . VAL A 1 108 ? 22.001 -4.190 -13.502 1.00 61.56 108 VAL A O 1
ATOM 867 N N . GLU A 1 109 ? 20.428 -2.949 -12.502 1.00 67.88 109 GLU A N 1
ATOM 868 C CA . GLU A 1 109 ? 19.746 -4.074 -11.886 1.00 67.88 109 GLU A CA 1
ATOM 869 C C . GLU A 1 109 ? 18.545 -4.426 -12.756 1.00 67.88 109 GLU A C 1
ATOM 871 O O . GLU A 1 109 ? 17.664 -3.595 -12.983 1.00 67.88 109 GLU A O 1
ATOM 876 N N . GLU A 1 110 ? 18.546 -5.645 -13.289 1.00 77.12 110 GLU A N 1
ATOM 877 C CA . GLU A 1 110 ? 17.432 -6.161 -14.071 1.00 77.12 110 GLU A CA 1
ATOM 878 C C . GLU A 1 110 ? 16.343 -6.661 -13.120 1.00 77.12 110 GLU A C 1
ATOM 880 O O . GLU A 1 110 ? 16.518 -7.642 -12.396 1.00 77.12 110 GLU A O 1
ATOM 885 N N . PHE A 1 111 ? 15.210 -5.962 -13.113 1.00 84.25 111 PHE A N 1
ATOM 886 C CA . PHE A 1 111 ? 14.011 -6.395 -12.405 1.00 84.25 111 PHE A CA 1
ATOM 887 C C . PHE A 1 111 ? 13.164 -7.276 -13.319 1.00 84.25 111 PHE A C 1
ATOM 889 O O . PHE A 1 111 ? 12.890 -6.908 -14.462 1.00 84.25 111 PHE A O 1
ATOM 896 N N . ASP A 1 112 ? 12.690 -8.403 -12.795 1.00 87.25 112 ASP A N 1
ATOM 897 C CA . ASP A 1 112 ? 11.730 -9.246 -13.501 1.00 87.25 112 ASP A CA 1
ATOM 898 C C . ASP A 1 112 ? 10.412 -8.479 -13.710 1.00 87.25 112 ASP A C 1
ATOM 900 O O . ASP A 1 112 ? 9.698 -8.145 -12.760 1.00 87.25 112 ASP A O 1
ATOM 904 N N . ALA A 1 113 ? 10.084 -8.191 -14.971 1.00 88.38 113 ALA A N 1
ATOM 905 C CA . ALA A 1 113 ? 8.894 -7.436 -15.336 1.00 88.38 113 ALA A CA 1
ATOM 906 C C . ALA A 1 113 ? 7.586 -8.139 -14.932 1.00 88.38 113 ALA A C 1
ATOM 908 O O . ALA A 1 113 ? 6.599 -7.452 -14.669 1.00 88.38 113 ALA A O 1
ATOM 909 N N . ALA A 1 114 ? 7.560 -9.474 -14.849 1.00 88.44 114 ALA A N 1
ATOM 910 C CA . ALA A 1 114 ? 6.389 -10.208 -14.376 1.00 88.44 114 ALA A CA 1
ATOM 911 C C . ALA A 1 114 ? 6.154 -9.954 -12.881 1.00 88.44 114 ALA A C 1
ATOM 913 O O . ALA A 1 114 ? 5.023 -9.692 -12.474 1.00 88.44 114 ALA A O 1
ATOM 914 N N . ILE A 1 115 ? 7.231 -9.932 -12.091 1.00 86.12 115 ILE A N 1
ATOM 915 C CA . ILE A 1 115 ? 7.182 -9.604 -10.662 1.00 86.12 115 ILE A CA 1
ATOM 916 C C . ILE A 1 115 ? 6.728 -8.151 -10.465 1.00 86.12 115 ILE A C 1
ATOM 918 O O . ILE A 1 115 ? 5.806 -7.883 -9.697 1.00 86.12 115 ILE A O 1
ATOM 922 N N . VAL A 1 116 ? 7.315 -7.199 -11.202 1.00 89.31 116 VAL A N 1
ATOM 923 C CA . VAL A 1 116 ? 6.928 -5.776 -11.114 1.00 89.31 116 VAL A CA 1
ATOM 924 C C . VAL A 1 116 ? 5.460 -5.572 -11.502 1.00 89.31 116 VAL A C 1
ATOM 926 O O . VAL A 1 116 ? 4.757 -4.785 -10.868 1.00 89.31 116 VAL A O 1
ATOM 929 N N . ARG A 1 117 ? 4.972 -6.302 -12.511 1.00 91.56 117 ARG A N 1
ATOM 930 C CA . ARG A 1 117 ? 3.565 -6.269 -12.917 1.00 91.56 117 ARG A CA 1
ATOM 931 C C . ARG A 1 117 ? 2.632 -6.770 -11.817 1.00 91.56 117 ARG A C 1
ATOM 933 O O . ARG A 1 117 ? 1.640 -6.107 -11.543 1.00 91.56 117 ARG A O 1
ATOM 940 N N . GLN A 1 118 ? 2.951 -7.898 -11.184 1.00 89.00 118 GLN A N 1
ATOM 941 C CA . GLN A 1 118 ? 2.146 -8.438 -10.082 1.00 89.00 118 GLN A CA 1
ATOM 942 C C . GLN A 1 118 ? 2.052 -7.445 -8.921 1.00 89.00 118 GLN A C 1
ATOM 944 O O . GLN A 1 118 ? 0.969 -7.192 -8.401 1.00 89.00 118 GLN A O 1
ATOM 949 N N . MET A 1 119 ? 3.169 -6.806 -8.565 1.00 88.81 119 MET A N 1
ATOM 950 C CA . MET A 1 119 ? 3.183 -5.776 -7.523 1.00 88.81 119 MET A CA 1
ATOM 951 C C . MET A 1 119 ? 2.333 -4.557 -7.899 1.00 88.81 119 MET A C 1
ATOM 953 O O . MET A 1 119 ? 1.601 -4.033 -7.060 1.00 88.81 119 MET A O 1
ATOM 957 N N . LEU A 1 120 ? 2.412 -4.116 -9.158 1.00 92.38 120 LEU A N 1
ATOM 958 C CA . LEU A 1 120 ? 1.601 -3.019 -9.679 1.00 92.38 120 LEU A CA 1
ATOM 959 C C . LEU A 1 120 ? 0.107 -3.336 -9.606 1.00 92.38 120 LEU A C 1
ATOM 961 O O . LEU A 1 120 ? -0.664 -2.497 -9.143 1.00 92.38 120 LEU A O 1
ATOM 965 N N . GLU A 1 121 ? -0.295 -4.531 -10.038 1.00 92.50 121 GLU A N 1
ATOM 966 C CA . GLU A 1 121 ? -1.684 -4.991 -9.978 1.00 92.50 121 GLU A CA 1
ATOM 967 C C . GLU A 1 121 ? -2.171 -5.057 -8.521 1.00 92.50 121 GLU A C 1
ATOM 969 O O . GLU A 1 121 ? -3.230 -4.517 -8.205 1.00 92.50 121 GLU A O 1
ATOM 974 N N . CYS A 1 122 ? -1.368 -5.613 -7.611 1.00 91.62 122 CYS A N 1
ATOM 975 C CA . CYS A 1 122 ? -1.739 -5.747 -6.206 1.00 91.62 122 CYS A CA 1
ATOM 976 C C . CYS A 1 122 ? -1.923 -4.396 -5.491 1.00 91.62 122 CYS A C 1
ATOM 978 O O . CYS A 1 122 ? -2.932 -4.196 -4.815 1.00 91.62 122 CYS A O 1
ATOM 980 N N . ILE A 1 123 ? -0.980 -3.459 -5.651 1.00 92.69 123 ILE A N 1
ATOM 981 C CA . ILE A 1 123 ? -1.068 -2.121 -5.034 1.00 92.69 123 ILE A CA 1
ATOM 982 C C . ILE A 1 123 ? -2.210 -1.315 -5.666 1.00 92.69 123 ILE A C 1
ATOM 984 O O . ILE A 1 123 ? -2.978 -0.673 -4.962 1.00 92.69 123 ILE A O 1
ATOM 988 N N . THR A 1 124 ? -2.404 -1.416 -6.984 1.00 94.44 124 THR A N 1
ATOM 989 C CA . THR A 1 124 ? -3.523 -0.735 -7.658 1.00 94.44 124 THR A CA 1
ATOM 990 C C . THR A 1 124 ? -4.880 -1.246 -7.167 1.00 94.44 124 THR A C 1
ATOM 992 O O . THR A 1 124 ? -5.804 -0.456 -6.987 1.00 94.44 124 THR A O 1
ATOM 995 N N . ASN A 1 125 ? -5.017 -2.553 -6.940 1.00 94.62 125 ASN A N 1
ATOM 996 C CA . ASN A 1 125 ? -6.248 -3.119 -6.393 1.00 94.62 125 ASN A CA 1
ATOM 997 C C . ASN A 1 125 ? -6.475 -2.670 -4.942 1.00 94.62 125 ASN A C 1
ATOM 999 O O . ASN A 1 125 ? -7.605 -2.335 -4.590 1.00 94.62 125 ASN A O 1
ATOM 1003 N N . LEU A 1 126 ? -5.413 -2.602 -4.127 1.00 95.31 126 LEU A N 1
ATOM 1004 C CA . LEU A 1 126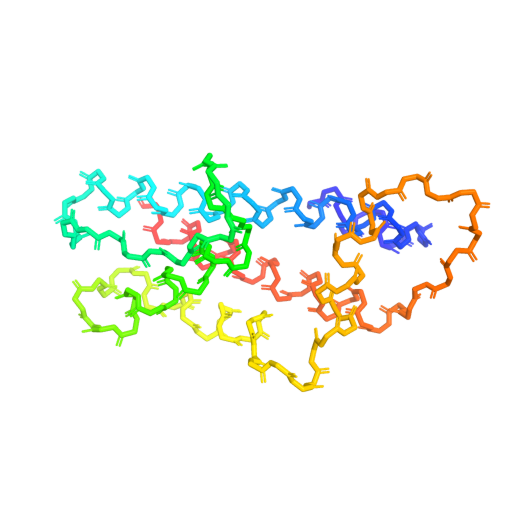 ? -5.483 -2.058 -2.769 1.00 95.31 126 LEU A CA 1
ATOM 1005 C C . LEU A 1 126 ? -5.983 -0.604 -2.766 1.00 95.31 126 LEU A C 1
ATOM 1007 O O . LEU A 1 126 ? -6.912 -0.285 -2.026 1.00 95.31 126 LEU A O 1
ATOM 1011 N N . ASP A 1 127 ? -5.417 0.258 -3.612 1.00 95.38 127 ASP A N 1
ATOM 1012 C CA . ASP A 1 127 ? -5.857 1.651 -3.760 1.00 95.38 127 ASP A CA 1
ATOM 1013 C C . ASP A 1 127 ? -7.352 1.728 -4.098 1.00 95.38 127 ASP A C 1
ATOM 1015 O O . ASP A 1 127 ? -8.120 2.408 -3.419 1.00 95.38 127 ASP A O 1
ATOM 1019 N N . GLN A 1 128 ? -7.808 0.946 -5.082 1.00 95.31 128 GLN A N 1
ATOM 1020 C CA . GLN A 1 128 ? -9.211 0.938 -5.506 1.00 95.31 128 GLN A CA 1
ATOM 1021 C C . GLN A 1 128 ? -10.178 0.542 -4.385 1.00 95.31 128 GLN A C 1
ATOM 1023 O O . GLN A 1 128 ? -11.199 1.212 -4.200 1.00 95.31 128 GLN A O 1
ATOM 1028 N N . VAL A 1 129 ? -9.879 -0.521 -3.628 1.00 95.94 129 VAL A N 1
ATOM 1029 C CA . VAL A 1 129 ? -10.758 -0.943 -2.523 1.00 95.94 129 VAL A CA 1
ATOM 1030 C C . VAL A 1 129 ? -10.765 0.081 -1.388 1.00 95.94 129 VAL A C 1
ATOM 1032 O O . VAL A 1 129 ? -11.801 0.306 -0.761 1.00 95.94 129 VAL A O 1
ATOM 1035 N N . LEU A 1 130 ? -9.636 0.751 -1.142 1.00 95.06 130 LEU A N 1
ATOM 1036 C CA . LEU A 1 130 ? -9.538 1.793 -0.127 1.00 95.06 130 LEU A CA 1
ATOM 1037 C C . LEU A 1 130 ? -10.303 3.055 -0.531 1.00 95.06 130 LEU A C 1
ATOM 1039 O O . LEU A 1 130 ? -11.060 3.580 0.285 1.00 95.06 130 LEU A O 1
ATOM 1043 N N . GLU A 1 131 ? -10.175 3.514 -1.776 1.00 94.62 131 GLU A N 1
ATOM 1044 C CA . GLU A 1 131 ? -10.940 4.655 -2.288 1.00 94.62 131 GLU A CA 1
ATOM 1045 C C . GLU A 1 131 ? -12.450 4.394 -2.238 1.00 94.62 131 GLU A C 1
ATOM 1047 O O . GLU A 1 131 ? -13.207 5.261 -1.794 1.00 94.62 131 GLU A O 1
ATOM 1052 N N . ALA A 1 132 ? -12.892 3.181 -2.585 1.00 93.62 132 ALA A N 1
ATOM 1053 C CA . ALA A 1 132 ? -14.294 2.787 -2.457 1.00 93.62 132 ALA A CA 1
ATOM 1054 C C . ALA A 1 132 ? -14.797 2.850 -1.000 1.00 93.62 132 ALA A C 1
ATOM 1056 O O . ALA A 1 132 ? -15.931 3.256 -0.759 1.00 93.62 132 ALA A O 1
ATOM 1057 N N . ALA A 1 133 ? -13.953 2.503 -0.023 1.00 90.62 133 ALA A N 1
ATOM 1058 C CA . ALA A 1 133 ? -14.283 2.570 1.403 1.00 90.62 133 ALA A CA 1
ATOM 1059 C C . ALA A 1 133 ? -14.161 3.984 2.018 1.00 90.62 133 ALA A C 1
ATOM 1061 O O . ALA A 1 133 ? -14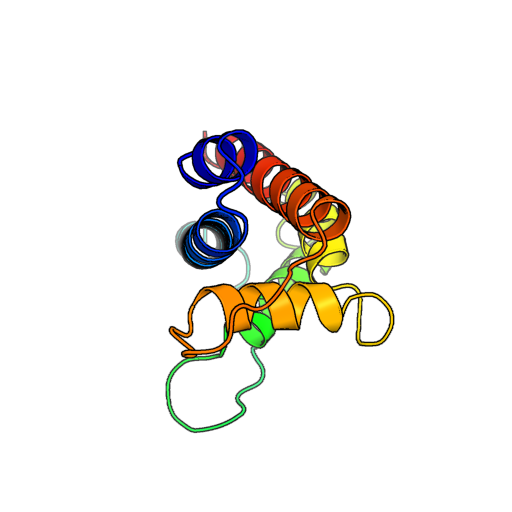.593 4.221 3.158 1.00 90.62 133 ALA A O 1
ATOM 1062 N N . TYR A 1 134 ? -13.514 4.919 1.315 1.00 90.00 134 TYR A N 1
ATOM 1063 C CA . TYR A 1 134 ? -13.351 6.309 1.748 1.00 90.00 134 TYR A CA 1
ATOM 1064 C C . TYR A 1 134 ? -14.474 7.236 1.296 1.00 90.00 134 TYR A C 1
ATOM 1066 O O . TYR A 1 134 ? -14.623 8.287 1.937 1.00 90.00 134 TYR A O 1
ATOM 1074 N N . ALA A 1 135 ? -15.178 6.868 0.223 1.00 80.62 135 ALA A N 1
ATOM 1075 C CA . ALA A 1 135 ? -16.375 7.537 -0.281 1.00 80.62 135 ALA A CA 1
ATOM 1076 C C . ALA A 1 135 ? -17.508 7.540 0.761 1.00 80.62 135 ALA A C 1
ATOM 1078 O O . ALA A 1 135 ? -18.217 8.570 0.823 1.00 80.62 135 ALA A O 1
#

Sequence (135 aa):
MVAQQSFTEGRTRDCLSYLRKAFEDELNRLWKKIANKRLATQLSVGMRGPGDPDLMSLATGLHQLLSRNDVTVYQDAVPHLAEILSHGQKHKIEWNNLNKGTHEEDRVEEFDAAIVRQMLECITNLDQVLEAAYA

Secondary structure (DSSP, 8-state):
-HHHHHHHTT-HHHHHHHHHHHHHHHHHHHHHHHHHTT-SS------SSSSSPPHHHHHHHHHHHHTTSS-GGGTTHHHHHHHHH-TTTTSHHHHHHHHHTTS--SS-----HHHHHHHHHHHHHHHHHHHHHH-

Foldseek 3Di:
DVLVVCLVVVNLLLSLQVLLVLLVVLLVVVVVVCVVVVQDPDFDFDDPDPDDGDSLRSLVSVLVSLVVVSCVLLVQLNVLSCVQNVDDDPCPLLVVSSVVSPDPDPDPDDDDSVSSVVSVVSSVSSVVSSVVSVD

Organism: NCBI:txid56460